Protein AF-A0A7U9SKM8-F1 (afdb_monomer)

Foldseek 3Di:
DPPPCCQDLVLLVVLQVLLVVLVVLLVVLVVVCVVPNDPVSVVSNVVSNVSSVVSNVVSVVSVVVNVVVVVVVVVD

Solvent-accessible surface area (backbone atoms only — not comparable to full-atom values): 4029 Å² total; per-residue (Å²): 130,84,80,88,62,78,65,38,71,68,50,26,52,48,26,43,50,51,12,54,54,26,44,51,49,24,54,53,42,53,58,42,39,77,76,59,76,44,75,68,50,55,52,51,31,53,54,30,43,53,48,16,53,50,26,42,53,48,19,54,55,38,48,53,53,32,50,56,49,52,58,53,64,71,72,106

Mean predicted aligned error: 5.28 Å

Nearest PDB structures (foldseek):
  2ic9-assembly2_B  TM=8.198E-01  e=3.625E+00  Orthohantavirus sinnombreense
  5j0h-assembly1_A  TM=7.956E-01  e=9.748E+00  synthetic construct
  5los-assembly1_A  TM=4.810E-01  e=4.316E+00  Serendipita indica DSM 11827

Radius of gyration: 17.13 Å; Cα contacts (8 Å, |Δi|>4): 58; chains: 1; bounding box: 40×28×50 Å

Secondary structure (DSSP, 8-state):
------S-HHHHHHHHHHHHHHHHHHHHHHHHHHHS--HHHHHHHHHHHHHHHHHHHHHHHHHHHHHHHHHHHHH-

Sequence (76 aa):
MIQESCFVYENVKSLNTMSVLSLCIVVMFFIKICVLPTPATGVIVLVFFIASLFCEVLAYVFDKAVNYKEENDLTI

Structure (mmCIF, N/CA/C/O backbone):
data_AF-A0A7U9SKM8-F1
#
_entry.id   AF-A0A7U9SKM8-F1
#
loop_
_atom_site.group_PDB
_atom_site.id
_atom_site.type_symbol
_atom_site.label_atom_id
_atom_site.label_alt_id
_atom_site.label_comp_id
_atom_site.label_asym_id
_atom_site.label_entity_id
_atom_site.label_seq_id
_atom_site.pdbx_PDB_ins_code
_atom_site.Cartn_x
_atom_site.Cartn_y
_atom_site.Cartn_z
_atom_site.occupancy
_atom_site.B_iso_or_equiv
_atom_site.auth_seq_id
_atom_site.auth_comp_id
_atom_site.auth_asym_id
_atom_site.auth_atom_id
_atom_site.pdbx_PDB_model_num
ATOM 1 N N . MET A 1 1 ? -12.412 20.711 15.563 1.00 40.34 1 MET A N 1
ATOM 2 C CA . MET A 1 1 ? -11.766 19.676 16.393 1.00 40.34 1 MET A CA 1
ATOM 3 C C . MET A 1 1 ? -11.449 18.506 15.486 1.00 40.34 1 MET A C 1
ATOM 5 O O . MET A 1 1 ? -12.341 18.093 14.758 1.00 40.34 1 MET A O 1
ATOM 9 N N . ILE A 1 2 ? -10.204 18.035 15.459 1.00 53.16 2 ILE A N 1
ATOM 10 C CA . ILE A 1 2 ? -9.864 16.779 14.780 1.00 53.16 2 ILE A CA 1
ATOM 11 C C . ILE A 1 2 ? -10.439 15.673 15.665 1.00 53.16 2 ILE A C 1
ATOM 13 O O . ILE A 1 2 ? -10.098 15.609 16.843 1.00 53.16 2 ILE A O 1
ATOM 17 N N . GLN A 1 3 ? -11.375 14.874 15.153 1.00 57.59 3 GLN A N 1
ATOM 18 C CA . GLN A 1 3 ? -11.837 13.701 15.889 1.00 57.59 3 GLN A CA 1
ATOM 19 C C . GLN A 1 3 ? -10.686 12.690 15.930 1.00 57.59 3 GLN A C 1
ATOM 21 O O . GLN A 1 3 ? -10.341 12.104 14.909 1.00 57.59 3 GLN A O 1
ATOM 26 N N . GLU A 1 4 ? -10.086 12.479 17.103 1.00 63.25 4 GLU A N 1
ATOM 27 C CA . GLU A 1 4 ? -9.022 11.485 17.335 1.00 63.25 4 GLU A CA 1
ATOM 28 C C . GLU A 1 4 ? -9.574 10.050 17.397 1.00 63.25 4 GLU A C 1
ATOM 30 O O . GLU A 1 4 ? -9.243 9.247 18.266 1.00 63.25 4 GLU A O 1
ATOM 35 N N . SER A 1 5 ? -10.469 9.706 16.475 1.00 70.62 5 SER A N 1
ATOM 36 C CA . SER A 1 5 ? -11.031 8.361 16.374 1.00 70.62 5 SER A CA 1
ATOM 37 C C . SER A 1 5 ? -10.198 7.562 15.376 1.00 70.62 5 SER A C 1
ATOM 39 O O . SER A 1 5 ? -10.562 7.419 14.218 1.00 70.62 5 SER A O 1
ATOM 41 N N . CYS A 1 6 ? -9.033 7.077 15.817 1.00 73.94 6 CYS A N 1
ATOM 42 C CA . CYS A 1 6 ? -8.143 6.252 14.985 1.00 73.94 6 CYS A CA 1
ATOM 43 C C . CYS A 1 6 ? -8.822 4.934 14.548 1.00 73.94 6 CYS A C 1
ATOM 45 O O . CYS A 1 6 ? -8.661 4.471 13.415 1.00 73.94 6 CYS A O 1
ATOM 47 N N . PHE A 1 7 ? -9.634 4.366 15.444 1.00 81.62 7 PHE A N 1
ATOM 48 C CA . PHE A 1 7 ? -10.424 3.158 15.227 1.00 81.62 7 PHE A CA 1
ATOM 49 C C . PHE A 1 7 ? -11.834 3.533 14.769 1.00 81.62 7 PHE A C 1
ATOM 51 O O . PHE A 1 7 ? -12.764 3.596 15.571 1.00 81.62 7 PHE A O 1
ATOM 58 N N . VAL A 1 8 ? -11.975 3.788 13.471 1.00 88.44 8 VAL A N 1
ATOM 59 C CA . VAL A 1 8 ? -13.263 3.965 12.787 1.00 88.44 8 VAL A CA 1
ATOM 60 C C . VAL A 1 8 ? -13.311 3.083 11.546 1.00 88.44 8 VAL A C 1
ATOM 62 O O . VAL A 1 8 ? -12.290 2.884 10.879 1.00 88.44 8 VAL A O 1
ATOM 65 N N . TYR A 1 9 ? -14.504 2.599 11.190 1.00 90.50 9 TYR A N 1
ATOM 66 C CA . TYR A 1 9 ? -14.713 1.802 9.975 1.00 90.50 9 TYR A CA 1
ATOM 67 C C . TYR A 1 9 ? -14.241 2.514 8.696 1.00 90.50 9 TYR A C 1
ATOM 69 O O . TYR A 1 9 ? -13.791 1.867 7.750 1.00 90.50 9 TYR A O 1
ATOM 77 N N . GLU A 1 10 ? -14.266 3.848 8.662 1.00 92.12 10 GLU A N 1
ATOM 78 C CA . GLU A 1 10 ? -13.746 4.628 7.532 1.00 92.12 10 GLU A CA 1
ATOM 79 C C . GLU A 1 10 ? -12.238 4.431 7.316 1.00 92.12 10 GLU A C 1
ATOM 81 O O . GLU A 1 10 ? -11.774 4.357 6.174 1.00 92.12 10 GLU A O 1
ATOM 86 N N . A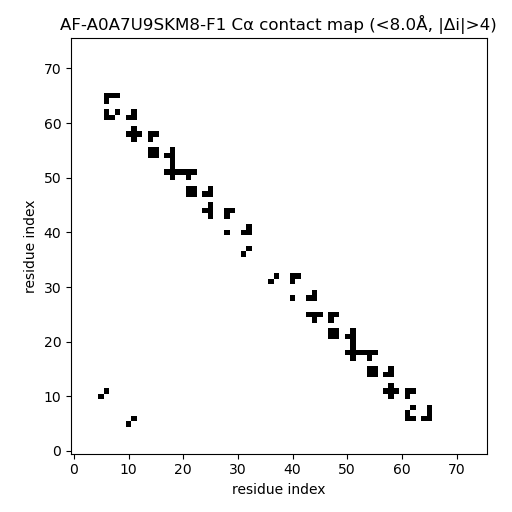SN A 1 11 ? -11.469 4.287 8.398 1.00 92.38 11 ASN A N 1
ATOM 87 C CA . ASN A 1 11 ? -10.032 4.052 8.321 1.00 92.38 11 ASN A CA 1
ATOM 88 C C . ASN A 1 11 ? -9.741 2.610 7.876 1.00 92.38 11 ASN A C 1
ATOM 90 O O . ASN A 1 11 ? -8.889 2.396 7.017 1.00 92.38 11 ASN A O 1
ATOM 94 N N . VAL A 1 12 ? -10.527 1.634 8.351 1.00 94.31 12 VAL A N 1
ATOM 95 C CA . VAL A 1 12 ? -10.492 0.240 7.862 1.00 94.31 12 VAL A CA 1
ATOM 96 C C . VAL A 1 12 ? -10.739 0.193 6.351 1.00 94.31 12 VAL A C 1
ATOM 98 O O . VAL A 1 12 ? -9.976 -0.419 5.603 1.00 94.31 12 VAL A O 1
ATOM 101 N N . LYS A 1 13 ? -11.771 0.899 5.870 1.00 95.00 13 LYS A N 1
ATOM 102 C CA . LYS A 1 13 ? -12.096 0.985 4.440 1.00 95.00 13 LYS A CA 1
ATOM 103 C C . LYS A 1 13 ? -10.982 1.654 3.633 1.00 95.00 13 LYS A C 1
ATOM 105 O O . LYS A 1 13 ? -10.673 1.209 2.524 1.00 95.00 13 LYS A O 1
ATOM 110 N N . SER A 1 14 ? -10.377 2.705 4.180 1.00 95.56 14 SER A N 1
ATOM 111 C CA . SER A 1 14 ? -9.256 3.408 3.552 1.00 95.56 14 SER A CA 1
ATOM 112 C C . SER A 1 14 ? -8.026 2.504 3.441 1.00 95.56 14 SER A C 1
ATOM 114 O O . SER A 1 14 ? -7.462 2.390 2.356 1.00 95.56 14 SER A O 1
ATOM 116 N N . LEU A 1 15 ? -7.677 1.780 4.509 1.00 95.75 15 LEU A N 1
ATOM 117 C CA . LEU A 1 15 ? -6.595 0.790 4.530 1.00 95.75 15 LEU A CA 1
ATOM 118 C C . LEU A 1 15 ? -6.826 -0.338 3.518 1.00 95.75 15 LEU A C 1
ATOM 120 O O . LEU A 1 15 ? -5.919 -0.676 2.759 1.00 95.75 15 LEU A O 1
ATOM 124 N N . ASN A 1 16 ? -8.049 -0.867 3.438 1.00 96.25 16 ASN A N 1
ATOM 125 C CA . ASN A 1 16 ? -8.395 -1.888 2.450 1.00 96.25 16 ASN A CA 1
ATOM 126 C C . ASN A 1 16 ? -8.255 -1.357 1.010 1.00 96.25 16 ASN A C 1
ATOM 128 O O . ASN A 1 16 ? -7.655 -1.997 0.149 1.00 96.25 16 ASN A O 1
ATOM 132 N N . THR A 1 17 ? -8.734 -0.136 0.755 1.00 96.69 17 THR A N 1
ATOM 133 C CA . THR A 1 17 ? -8.594 0.520 -0.557 1.00 96.69 17 THR A CA 1
ATOM 134 C C . THR A 1 17 ? -7.121 0.737 -0.913 1.00 96.69 17 THR A C 1
ATOM 136 O O . THR A 1 17 ? -6.709 0.467 -2.040 1.00 96.69 17 THR A O 1
ATOM 139 N N . MET A 1 18 ? -6.307 1.180 0.048 1.00 96.81 18 MET A N 1
ATOM 140 C CA . MET A 1 18 ? -4.864 1.352 -0.126 1.00 96.81 18 MET A CA 1
ATOM 141 C C . MET A 1 18 ? -4.150 0.032 -0.420 1.00 96.81 18 MET A C 1
ATOM 143 O O . MET A 1 18 ? -3.262 0.015 -1.273 1.00 96.81 18 MET A O 1
ATOM 147 N N . SER A 1 19 ? -4.548 -1.064 0.233 1.00 96.88 19 SER A N 1
ATOM 148 C CA . SER A 1 19 ? -4.018 -2.400 -0.057 1.00 96.88 19 SER A CA 1
ATOM 149 C C . SER A 1 19 ? -4.308 -2.800 -1.506 1.00 96.88 19 SER A C 1
ATOM 151 O O . SER A 1 19 ? -3.380 -3.059 -2.271 1.00 96.88 19 SER A O 1
ATOM 153 N N . VAL A 1 20 ? -5.572 -2.714 -1.938 1.00 97.25 20 VAL A N 1
ATOM 154 C CA . VAL A 1 20 ? -5.977 -3.069 -3.309 1.00 97.25 20 VAL A CA 1
ATOM 155 C C . VAL A 1 20 ? -5.258 -2.212 -4.353 1.00 97.25 20 VAL A C 1
ATOM 157 O O . VAL A 1 20 ? -4.714 -2.746 -5.318 1.00 97.25 20 VAL A O 1
ATOM 160 N N . LEU A 1 21 ? -5.199 -0.890 -4.159 1.00 97.75 21 LEU A N 1
ATOM 161 C CA . LEU A 1 21 ? -4.503 0.008 -5.086 1.00 97.75 21 LEU A CA 1
ATOM 162 C C . LEU A 1 21 ? -3.000 -0.289 -5.156 1.00 97.75 21 LEU A C 1
ATOM 164 O O . LEU A 1 21 ? -2.425 -0.300 -6.246 1.00 97.75 21 LEU A O 1
ATOM 168 N N . SER A 1 22 ? -2.367 -0.573 -4.016 1.00 96.12 22 SER A N 1
ATOM 169 C CA . SER A 1 22 ? -0.950 -0.953 -3.964 1.00 96.12 22 SER A CA 1
ATOM 170 C C . SER A 1 22 ? -0.703 -2.271 -4.697 1.00 96.12 22 SER A C 1
ATOM 172 O O . SER A 1 22 ? 0.241 -2.368 -5.482 1.00 96.12 22 SER A O 1
ATOM 174 N N . LEU A 1 23 ? -1.591 -3.254 -4.537 1.00 96.25 23 LEU A N 1
ATOM 175 C CA . LEU A 1 23 ? -1.526 -4.515 -5.270 1.00 96.25 23 LEU A CA 1
ATOM 176 C C . LEU A 1 23 ? -1.711 -4.316 -6.782 1.00 96.25 23 LEU A C 1
ATOM 178 O O . LEU A 1 23 ? -0.998 -4.928 -7.578 1.00 96.25 23 LEU A O 1
ATOM 182 N N . CYS A 1 24 ? -2.604 -3.419 -7.209 1.00 97.56 24 CYS A N 1
ATOM 183 C CA . CYS A 1 24 ? -2.735 -3.062 -8.623 1.00 97.56 24 CYS A CA 1
ATOM 184 C C . CYS A 1 24 ? -1.425 -2.488 -9.189 1.00 97.56 24 CYS A C 1
ATOM 186 O O . CYS A 1 24 ? -1.040 -2.835 -10.307 1.00 97.56 24 CYS A O 1
ATOM 188 N N . ILE A 1 25 ? -0.712 -1.652 -8.425 1.00 96.69 25 ILE A N 1
ATOM 189 C CA . ILE A 1 25 ? 0.603 -1.122 -8.821 1.00 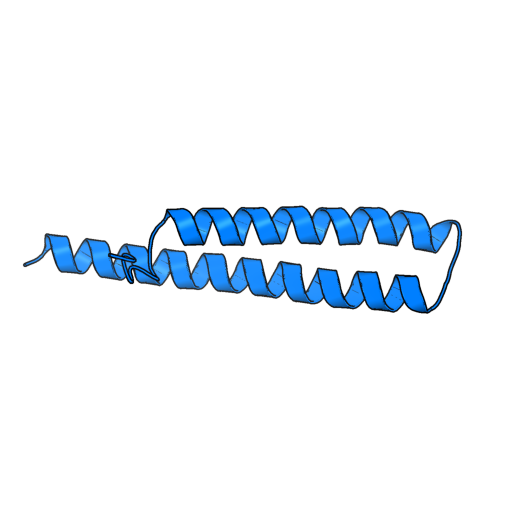96.69 25 ILE A CA 1
ATOM 190 C C . ILE A 1 25 ? 1.622 -2.255 -8.967 1.00 96.69 25 ILE A C 1
ATOM 192 O O . ILE A 1 25 ? 2.337 -2.295 -9.969 1.00 96.69 25 ILE A O 1
ATOM 196 N N . VAL A 1 26 ? 1.649 -3.208 -8.030 1.00 97.38 26 VAL A N 1
ATOM 197 C CA . VAL A 1 26 ? 2.497 -4.410 -8.122 1.00 97.38 26 VAL A CA 1
ATOM 198 C C . VAL A 1 26 ? 2.244 -5.154 -9.431 1.00 97.38 26 VAL A C 1
ATOM 200 O O . VAL A 1 26 ? 3.192 -5.405 -10.170 1.00 97.38 26 VAL A O 1
ATOM 203 N N . VAL A 1 27 ? 0.983 -5.445 -9.766 1.00 97.00 27 VAL A N 1
ATOM 204 C CA . VAL A 1 27 ? 0.616 -6.159 -11.002 1.00 97.00 27 VAL A CA 1
ATOM 205 C C . VAL A 1 27 ? 1.038 -5.376 -12.250 1.00 97.00 27 VAL A C 1
ATOM 207 O O . VAL A 1 27 ? 1.646 -5.944 -13.158 1.00 97.00 27 VAL A O 1
ATOM 210 N N . MET A 1 28 ? 0.787 -4.063 -12.290 1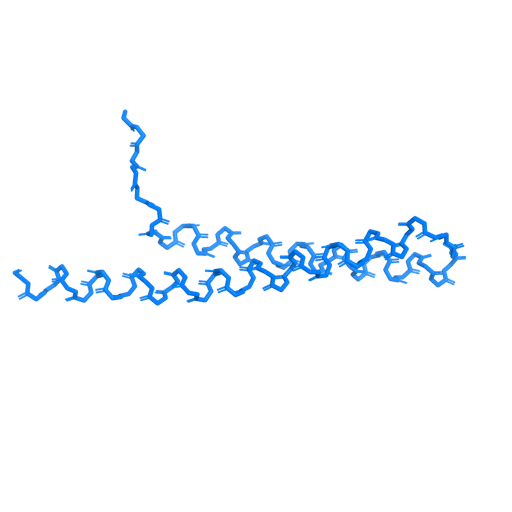.00 96.38 28 MET A N 1
ATOM 211 C CA . MET A 1 28 ? 1.182 -3.213 -13.421 1.00 96.38 28 MET A CA 1
ATOM 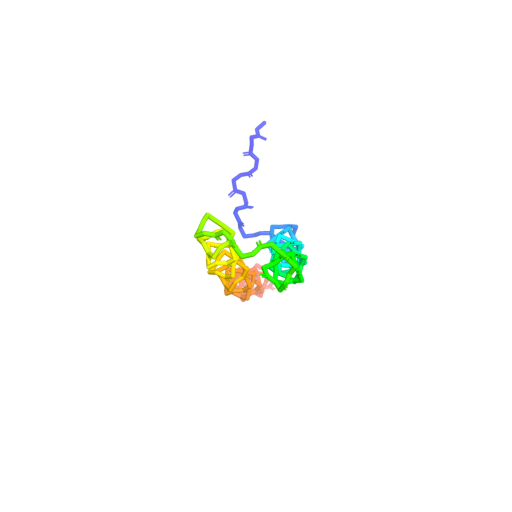212 C C . MET A 1 28 ? 2.703 -3.188 -13.627 1.00 96.38 28 MET A C 1
ATOM 214 O O . MET A 1 28 ? 3.183 -3.331 -14.755 1.00 96.38 28 MET A O 1
ATOM 218 N N . PHE A 1 29 ? 3.482 -3.039 -12.553 1.00 95.62 29 PHE A N 1
ATOM 219 C CA . PHE A 1 29 ? 4.944 -3.022 -12.643 1.00 95.62 29 PHE A CA 1
ATOM 220 C C . PHE A 1 29 ? 5.542 -4.417 -12.866 1.00 95.62 29 PHE A C 1
ATOM 222 O O . PHE A 1 29 ? 6.605 -4.527 -13.477 1.00 95.62 29 PHE A O 1
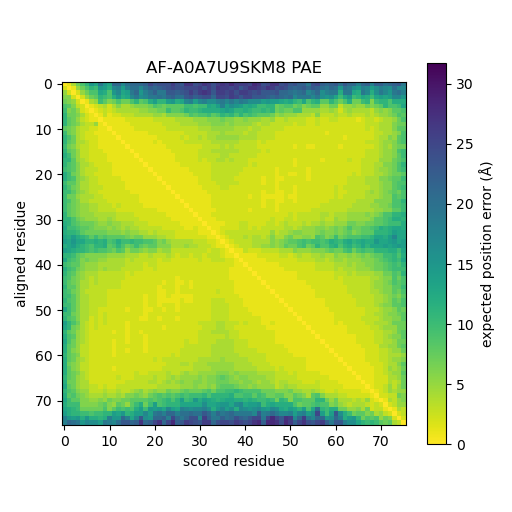ATOM 229 N N . PHE A 1 30 ? 4.850 -5.482 -12.464 1.00 94.06 30 PHE A N 1
ATOM 230 C CA . PHE A 1 30 ? 5.221 -6.850 -12.812 1.00 94.06 30 PHE A CA 1
ATOM 231 C C . PHE A 1 30 ? 5.062 -7.105 -14.319 1.00 94.06 30 PHE A C 1
ATOM 233 O O . PHE A 1 30 ? 5.948 -7.653 -14.962 1.00 94.06 30 PHE A O 1
ATOM 240 N N . ILE A 1 31 ? 3.992 -6.610 -14.943 1.00 94.81 31 ILE A N 1
ATOM 241 C CA . ILE A 1 31 ? 3.871 -6.659 -16.410 1.00 94.81 31 ILE A CA 1
ATOM 242 C C . ILE A 1 31 ? 4.989 -5.829 -17.063 1.00 94.81 31 ILE A C 1
ATOM 244 O O . ILE A 1 31 ? 5.630 -6.277 -18.014 1.00 94.81 31 ILE A O 1
ATOM 248 N N . LYS A 1 32 ? 5.282 -4.638 -16.521 1.00 92.75 32 LYS A N 1
ATOM 249 C CA . LYS A 1 32 ? 6.371 -3.774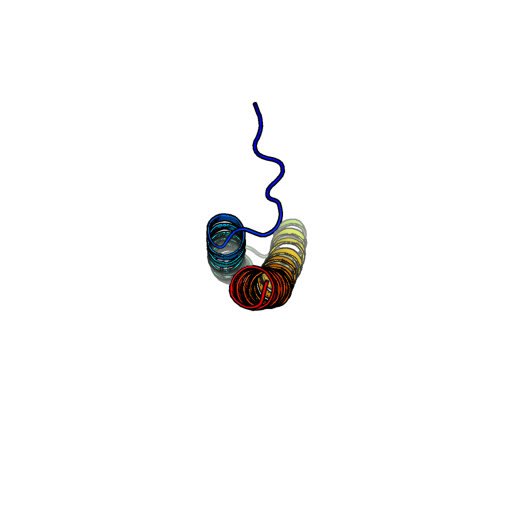 -17.005 1.00 92.75 32 LYS A CA 1
ATOM 250 C C . LYS A 1 32 ? 7.737 -4.470 -16.950 1.00 92.75 32 LYS A C 1
ATOM 252 O O . LYS A 1 32 ? 8.497 -4.321 -17.906 1.00 92.75 32 LYS A O 1
ATOM 257 N N . ILE A 1 33 ? 8.059 -5.216 -15.883 1.00 92.00 33 ILE A N 1
ATOM 258 C CA . ILE A 1 33 ? 9.374 -5.870 -15.741 1.00 92.00 33 ILE A CA 1
ATOM 259 C C . ILE A 1 33 ? 9.610 -6.930 -16.822 1.00 92.00 33 ILE A C 1
ATOM 261 O O . ILE A 1 33 ? 10.743 -7.088 -17.270 1.00 92.00 33 ILE A O 1
ATOM 265 N N . CYS A 1 34 ? 8.549 -7.601 -17.287 1.00 90.06 34 CYS A N 1
ATOM 266 C CA . CYS A 1 34 ? 8.626 -8.566 -18.385 1.00 90.06 34 CYS A CA 1
ATOM 267 C C . CYS A 1 34 ? 8.968 -7.912 -19.733 1.00 90.06 34 CYS A C 1
ATOM 269 O O . CYS A 1 34 ? 9.549 -8.570 -20.590 1.00 90.06 34 CYS A O 1
ATOM 271 N N . VAL A 1 35 ? 8.617 -6.634 -19.925 1.00 92.75 35 VAL A N 1
ATOM 272 C CA . VAL A 1 35 ? 8.871 -5.892 -21.172 1.00 92.75 35 VAL A CA 1
ATOM 273 C C . VAL A 1 35 ? 10.202 -5.135 -21.107 1.00 92.75 35 VAL A C 1
ATOM 275 O O . VAL A 1 35 ? 11.019 -5.252 -22.015 1.00 92.75 35 VAL A O 1
ATOM 278 N N . LEU A 1 36 ? 10.438 -4.374 -20.032 1.00 90.00 36 LEU A N 1
ATOM 279 C CA . LEU A 1 36 ? 11.672 -3.618 -19.787 1.00 90.00 36 LEU A CA 1
ATOM 280 C C . LEU A 1 36 ? 12.197 -3.906 -18.367 1.00 90.00 36 LEU A C 1
ATOM 282 O O . LEU A 1 36 ? 11.833 -3.199 -17.413 1.00 90.00 36 LEU A O 1
ATOM 286 N N . PRO A 1 37 ? 13.078 -4.907 -18.201 1.00 88.00 37 PRO A N 1
ATOM 287 C CA . PRO A 1 37 ? 13.652 -5.218 -16.903 1.00 88.00 37 PRO A CA 1
ATOM 288 C C . PRO A 1 37 ? 14.634 -4.118 -16.494 1.00 88.00 37 PRO A C 1
ATOM 290 O O . PRO A 1 37 ? 15.707 -3.953 -17.070 1.00 88.00 37 PRO A O 1
ATOM 293 N N . THR A 1 38 ? 14.260 -3.350 -15.472 1.00 95.19 38 THR A N 1
ATOM 294 C CA . THR A 1 38 ? 15.140 -2.371 -14.825 1.00 95.19 38 THR A CA 1
ATOM 295 C C . THR A 1 38 ? 15.234 -2.699 -13.336 1.00 95.19 38 THR A C 1
ATOM 297 O O . THR A 1 38 ? 14.204 -3.003 -12.727 1.00 95.19 38 THR A O 1
ATOM 300 N N . PRO A 1 39 ? 16.421 -2.600 -12.707 1.00 92.25 39 PRO A N 1
ATOM 301 C CA . PRO A 1 39 ? 16.569 -2.854 -11.272 1.00 92.25 39 PRO A CA 1
ATOM 302 C C . PRO A 1 39 ? 15.622 -2.004 -10.411 1.00 92.25 39 PRO A C 1
ATOM 304 O O . PRO A 1 39 ? 15.035 -2.498 -9.453 1.00 92.25 39 PRO A O 1
ATOM 307 N N . ALA A 1 40 ? 15.391 -0.748 -10.811 1.00 94.94 40 ALA A N 1
ATOM 308 C CA . ALA A 1 40 ? 14.456 0.155 -10.141 1.00 94.94 40 ALA A CA 1
ATOM 309 C C . ALA A 1 40 ? 13.009 -0.375 -10.130 1.00 94.94 40 ALA A C 1
ATOM 311 O O . ALA A 1 40 ? 12.314 -0.238 -9.128 1.00 94.94 40 ALA A O 1
ATOM 312 N N . THR A 1 41 ? 12.559 -1.024 -11.211 1.00 94.56 41 THR A N 1
ATOM 313 C CA . THR A 1 41 ? 11.212 -1.618 -11.281 1.00 94.56 41 THR A CA 1
ATOM 314 C C . THR A 1 41 ? 11.052 -2.758 -10.275 1.00 94.56 41 THR A C 1
ATOM 316 O O . THR A 1 41 ? 10.007 -2.855 -9.638 1.00 94.56 41 THR A O 1
ATOM 319 N N . GLY A 1 42 ? 12.095 -3.569 -10.061 1.00 94.19 42 GLY A N 1
ATOM 320 C CA . GLY A 1 42 ? 12.085 -4.612 -9.031 1.00 94.19 42 GLY A CA 1
ATOM 321 C C . GLY A 1 42 ? 11.931 -4.045 -7.615 1.00 94.19 42 GLY A C 1
ATOM 322 O O . GLY A 1 42 ? 11.142 -4.562 -6.828 1.00 94.19 42 GLY A O 1
ATOM 323 N N . VAL A 1 43 ? 12.616 -2.936 -7.314 1.00 96.62 43 VAL A N 1
ATOM 324 C CA . VAL A 1 43 ? 12.483 -2.241 -6.020 1.00 96.62 43 VAL A CA 1
ATOM 325 C C . VAL A 1 43 ? 11.061 -1.712 -5.820 1.00 96.62 43 VAL A C 1
ATOM 327 O O . VAL A 1 43 ? 10.489 -1.910 -4.753 1.00 96.62 43 VAL A O 1
ATOM 330 N N . ILE A 1 44 ? 10.464 -1.093 -6.845 1.00 95.75 44 ILE A N 1
ATOM 331 C CA . ILE A 1 44 ? 9.081 -0.589 -6.787 1.00 95.75 44 ILE A CA 1
ATOM 332 C C . ILE A 1 44 ? 8.105 -1.731 -6.488 1.00 95.75 44 ILE A C 1
ATOM 334 O O . ILE A 1 44 ? 7.302 -1.618 -5.566 1.00 95.75 44 ILE A O 1
ATOM 338 N N . VAL A 1 45 ? 8.204 -2.843 -7.225 1.00 96.25 45 VAL A N 1
ATOM 339 C CA . VAL A 1 45 ? 7.361 -4.031 -7.013 1.00 96.25 45 VAL A CA 1
ATOM 340 C C . VAL A 1 45 ? 7.468 -4.526 -5.571 1.00 96.25 45 VAL A C 1
ATOM 342 O O . VAL A 1 45 ? 6.446 -4.736 -4.926 1.00 96.25 45 VAL A O 1
ATOM 345 N N . LEU A 1 46 ? 8.687 -4.660 -5.043 1.00 96.81 46 LEU A N 1
ATOM 346 C CA . LEU A 1 46 ? 8.915 -5.153 -3.685 1.00 96.81 46 LEU A CA 1
ATOM 347 C C . LEU A 1 46 ? 8.337 -4.208 -2.621 1.00 96.81 46 LEU A C 1
ATOM 349 O O . LEU A 1 46 ? 7.658 -4.664 -1.703 1.00 96.81 46 LEU A O 1
ATOM 353 N N . VAL A 1 47 ? 8.559 -2.898 -2.753 1.00 97.88 47 VAL A N 1
ATOM 354 C CA . VAL A 1 47 ? 8.059 -1.897 -1.797 1.00 97.88 47 VAL A CA 1
ATOM 355 C C . VAL A 1 47 ? 6.531 -1.857 -1.786 1.00 97.88 47 VAL A C 1
ATOM 357 O O . VAL A 1 47 ? 5.932 -1.919 -0.71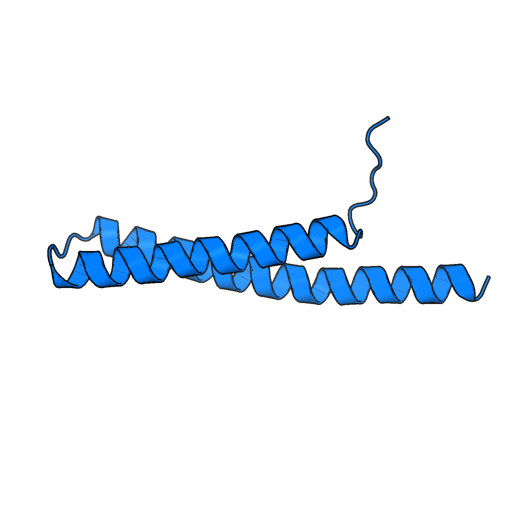4 1.00 97.88 47 VAL A O 1
ATOM 360 N N . PHE A 1 48 ? 5.888 -1.801 -2.956 1.00 97.44 48 PHE A N 1
ATOM 361 C CA . PHE A 1 48 ? 4.424 -1.782 -3.033 1.00 97.44 48 PHE A CA 1
ATOM 362 C C . PHE A 1 48 ? 3.794 -3.108 -2.603 1.00 97.44 48 PHE A C 1
ATOM 364 O O . PHE A 1 48 ? 2.707 -3.101 -2.031 1.00 97.44 48 PHE A O 1
ATOM 371 N N . PHE A 1 49 ? 4.478 -4.234 -2.815 1.00 97.38 49 PHE A N 1
ATOM 372 C CA . PHE A 1 49 ? 4.017 -5.529 -2.328 1.00 97.38 49 PHE A CA 1
ATOM 373 C C . PHE A 1 49 ? 4.003 -5.578 -0.798 1.00 97.38 49 PHE A C 1
ATOM 375 O O . PHE A 1 49 ? 2.984 -5.924 -0.203 1.00 97.38 49 PHE A O 1
ATOM 382 N N . ILE A 1 50 ? 5.090 -5.145 -0.151 1.00 97.81 50 ILE A N 1
ATOM 383 C CA . ILE A 1 50 ? 5.146 -5.049 1.314 1.00 97.81 50 ILE A CA 1
ATOM 384 C C . ILE A 1 50 ? 4.097 -4.055 1.830 1.00 97.81 50 ILE A C 1
ATOM 386 O O . ILE A 1 50 ? 3.405 -4.358 2.799 1.00 97.81 50 ILE A O 1
ATOM 390 N N . ALA A 1 51 ? 3.933 -2.902 1.175 1.00 97.12 51 ALA A N 1
ATOM 391 C CA . ALA A 1 51 ? 2.918 -1.918 1.548 1.00 97.12 51 ALA A CA 1
ATOM 392 C C . ALA A 1 51 ? 1.493 -2.488 1.452 1.00 97.12 51 ALA A C 1
ATOM 394 O O . ALA A 1 51 ? 0.700 -2.292 2.367 1.00 97.12 51 ALA A O 1
ATOM 395 N N . SER A 1 52 ? 1.185 -3.245 0.394 1.00 97.31 52 SER A N 1
ATOM 396 C CA . SER A 1 52 ? -0.111 -3.909 0.218 1.00 97.31 52 SER A CA 1
ATOM 397 C C . SER A 1 52 ? -0.418 -4.867 1.367 1.00 97.31 52 SER A C 1
ATOM 399 O O . SER A 1 52 ? -1.493 -4.778 1.964 1.00 97.31 52 SER A O 1
ATOM 401 N N . LEU A 1 53 ? 0.534 -5.743 1.704 1.00 97.12 53 LEU A N 1
ATOM 402 C CA . LEU A 1 53 ? 0.395 -6.691 2.813 1.00 97.12 53 LEU A CA 1
ATOM 403 C C . LEU A 1 53 ? 0.249 -5.963 4.150 1.00 97.12 53 LEU A C 1
ATOM 405 O O . LEU A 1 53 ? -0.581 -6.325 4.979 1.00 97.12 53 LEU A O 1
ATOM 409 N N . PHE A 1 54 ? 1.033 -4.908 4.358 1.00 97.50 54 PHE A N 1
ATOM 410 C CA . PHE A 1 54 ? 0.975 -4.118 5.579 1.00 97.50 54 PHE A CA 1
ATOM 411 C C . PHE A 1 54 ? -0.382 -3.422 5.745 1.00 97.50 54 PHE A C 1
ATOM 413 O O . PHE A 1 54 ? -0.981 -3.501 6.815 1.00 97.50 54 PHE A O 1
ATOM 420 N N . CYS A 1 55 ? -0.908 -2.800 4.687 1.00 96.62 55 CYS A N 1
ATOM 421 C CA . CYS A 1 55 ? -2.237 -2.190 4.693 1.00 96.62 55 CYS A CA 1
ATOM 422 C C . CYS A 1 55 ? -3.351 -3.218 4.925 1.00 96.62 55 CYS A C 1
ATOM 424 O O . CYS A 1 55 ? -4.311 -2.910 5.624 1.00 96.62 55 CYS A O 1
ATOM 426 N N . GLU A 1 56 ? -3.221 -4.431 4.386 1.00 96.88 56 GLU A N 1
ATOM 427 C CA . GLU A 1 56 ? -4.184 -5.517 4.604 1.00 96.88 56 GLU A CA 1
ATOM 428 C C . GLU A 1 56 ? -4.197 -5.980 6.067 1.00 96.88 56 GLU A C 1
ATOM 430 O O . GLU A 1 56 ? -5.255 -6.045 6.694 1.00 96.88 56 GLU A O 1
ATOM 435 N N . VAL A 1 57 ? -3.016 -6.219 6.648 1.00 97.38 57 VAL A N 1
ATOM 436 C CA . VAL A 1 57 ? -2.885 -6.583 8.067 1.00 97.38 57 VAL A CA 1
ATOM 437 C C . VAL A 1 57 ? -3.426 -5.469 8.961 1.00 97.38 57 VAL A C 1
ATOM 439 O O . VAL A 1 57 ? -4.160 -5.749 9.908 1.00 97.38 57 VAL A O 1
ATOM 442 N N . LEU A 1 58 ? -3.117 -4.205 8.653 1.00 96.06 58 LEU A N 1
ATOM 443 C CA . LEU A 1 58 ? -3.653 -3.065 9.391 1.00 96.06 58 LEU A CA 1
ATOM 444 C C . LEU A 1 58 ? -5.177 -2.959 9.272 1.00 96.06 58 LEU A C 1
ATOM 446 O O . LEU A 1 58 ? -5.835 -2.733 10.283 1.00 96.06 58 LEU A O 1
ATOM 450 N N . ALA A 1 59 ? -5.748 -3.159 8.082 1.00 95.69 59 ALA A N 1
ATOM 451 C CA . ALA A 1 59 ? -7.198 -3.175 7.904 1.00 95.69 59 ALA A CA 1
ATOM 452 C C . ALA A 1 59 ? -7.844 -4.247 8.793 1.00 95.69 59 ALA A C 1
ATOM 454 O O . ALA A 1 59 ? -8.812 -3.959 9.492 1.00 95.69 59 ALA A O 1
ATOM 455 N N . TYR A 1 60 ? -7.264 -5.451 8.831 1.00 95.25 60 TYR A N 1
ATOM 456 C CA . TYR A 1 60 ? -7.760 -6.552 9.654 1.00 95.25 60 TYR A CA 1
ATOM 457 C C . TYR A 1 60 ? -7.698 -6.250 11.158 1.00 95.25 60 TYR A C 1
ATOM 459 O O . TYR A 1 60 ? -8.686 -6.435 11.868 1.00 95.25 60 TYR A O 1
ATOM 467 N N . VAL A 1 61 ? -6.558 -5.772 11.671 1.00 95.62 61 VAL A N 1
ATOM 468 C CA . VAL A 1 61 ? -6.438 -5.486 13.113 1.00 95.62 61 VAL A CA 1
ATOM 469 C C . VAL A 1 61 ? -7.281 -4.276 13.526 1.00 95.62 61 VAL A C 1
ATOM 471 O O . VAL A 1 61 ? -7.827 -4.277 14.627 1.00 95.62 61 VAL A O 1
ATOM 474 N N . PHE A 1 62 ? -7.446 -3.277 12.649 1.00 94.31 62 PHE A N 1
ATOM 475 C CA . PHE A 1 62 ? -8.329 -2.138 12.912 1.00 94.31 62 PHE A CA 1
ATOM 476 C C . PHE A 1 62 ? -9.797 -2.564 12.918 1.00 94.31 62 PHE A C 1
ATOM 478 O O . PHE A 1 62 ? -10.520 -2.136 13.807 1.00 94.31 62 PHE A O 1
ATOM 485 N N . ASP A 1 63 ? -10.229 -3.436 12.005 1.00 94.69 63 ASP A N 1
ATOM 486 C CA . ASP A 1 63 ? -11.593 -3.985 11.997 1.00 94.69 63 ASP A CA 1
ATOM 487 C C . ASP A 1 63 ? -11.930 -4.676 13.326 1.00 94.69 63 ASP A C 1
ATOM 489 O O . ASP A 1 63 ? -12.953 -4.392 13.949 1.00 94.69 63 ASP A O 1
ATOM 493 N N . LYS A 1 64 ? -11.010 -5.508 13.834 1.00 93.69 64 LYS A N 1
ATOM 494 C CA . LYS A 1 64 ? -11.166 -6.149 15.148 1.00 93.69 64 LYS A CA 1
ATOM 495 C C . LYS A 1 64 ? -11.185 -5.149 16.300 1.00 93.69 64 LYS A C 1
ATOM 497 O O . LYS A 1 64 ? -11.982 -5.314 17.219 1.00 93.69 64 LYS A O 1
ATOM 502 N N . ALA A 1 65 ? -10.338 -4.123 16.256 1.00 92.19 65 ALA A N 1
ATOM 503 C CA . ALA A 1 65 ? -10.297 -3.093 17.290 1.00 92.19 65 ALA A CA 1
ATOM 504 C C . ALA A 1 65 ? -11.570 -2.229 17.313 1.00 92.19 65 ALA A C 1
ATOM 506 O O . ALA A 1 65 ? -12.055 -1.896 18.392 1.00 92.19 65 ALA A O 1
ATOM 507 N N . VAL A 1 66 ? -12.123 -1.889 16.142 1.00 91.81 66 VAL A N 1
ATOM 508 C CA . VAL A 1 66 ? -13.390 -1.151 16.022 1.00 91.81 66 VAL A CA 1
ATOM 509 C C . VAL A 1 66 ? -14.546 -1.985 16.563 1.00 91.81 66 VAL A C 1
ATOM 511 O O . VAL A 1 66 ? -15.287 -1.494 17.406 1.00 91.81 66 VAL A O 1
ATOM 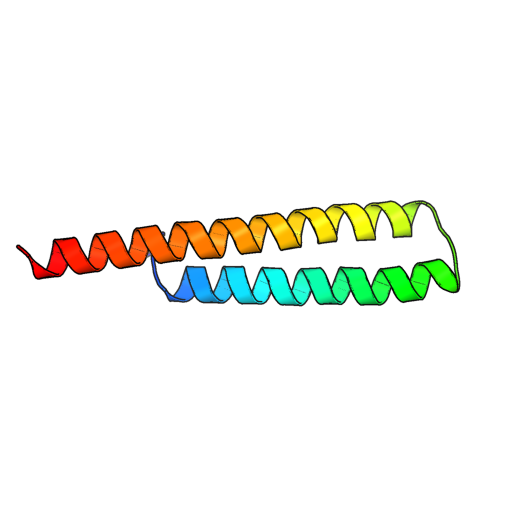514 N N . ASN A 1 67 ? -14.650 -3.253 16.158 1.00 90.62 67 ASN A N 1
ATOM 515 C CA . 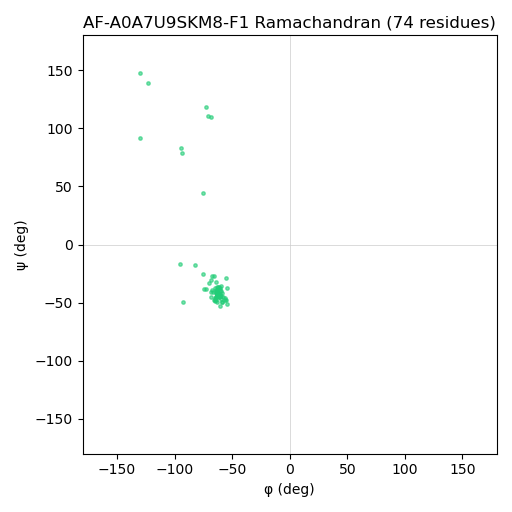ASN A 1 67 ? -15.711 -4.145 16.625 1.00 90.62 67 ASN A CA 1
ATOM 516 C C . ASN A 1 67 ? -15.663 -4.345 18.153 1.00 90.62 67 ASN A C 1
ATOM 518 O O . ASN A 1 67 ? -16.667 -4.184 18.838 1.00 90.62 67 ASN A O 1
ATOM 522 N N . TYR A 1 68 ? -14.470 -4.571 18.720 1.00 88.06 68 TYR A N 1
ATOM 523 C CA . TYR A 1 68 ? -14.306 -4.672 20.175 1.00 88.06 68 TYR A CA 1
ATOM 524 C C . TYR A 1 68 ? -14.731 -3.391 20.912 1.00 88.06 68 TYR A C 1
ATOM 526 O O . TYR A 1 68 ? -15.273 -3.452 22.014 1.00 88.06 68 TYR A O 1
ATOM 534 N N . LYS A 1 69 ? -14.485 -2.217 20.318 1.00 85.19 69 LYS A N 1
ATOM 535 C CA . LYS A 1 69 ? -14.930 -0.940 20.880 1.00 85.19 69 LYS A CA 1
ATOM 536 C C . LYS A 1 69 ? -16.455 -0.806 20.834 1.00 85.19 69 LYS A C 1
ATOM 538 O O . LYS A 1 69 ? -17.037 -0.420 21.841 1.00 85.19 69 LYS A O 1
ATOM 543 N N . GLU A 1 70 ? -17.087 -1.143 19.710 1.00 82.19 70 GLU A N 1
ATOM 544 C CA . GLU A 1 70 ? -18.549 -1.088 19.567 1.00 82.19 70 GLU A CA 1
ATOM 545 C C . GLU A 1 70 ? -19.263 -2.054 20.522 1.00 82.19 70 GLU A C 1
ATOM 547 O O . GLU A 1 70 ? -20.231 -1.658 21.167 1.00 82.19 70 GLU A O 1
ATOM 552 N N . GLU A 1 71 ? -18.772 -3.288 20.688 1.00 77.62 71 GLU A N 1
ATOM 553 C CA . GLU A 1 71 ? -19.344 -4.242 21.653 1.00 77.62 71 GLU A CA 1
ATOM 554 C C . GLU A 1 71 ? -19.275 -3.723 23.100 1.00 77.62 71 GLU A C 1
ATOM 556 O O . GLU A 1 71 ? -20.219 -3.893 23.878 1.00 77.62 71 GLU A O 1
ATOM 561 N N . ASN A 1 72 ? -18.172 -3.066 23.468 1.00 76.31 72 ASN A N 1
ATOM 562 C CA . ASN A 1 72 ? -17.985 -2.518 24.810 1.00 76.31 72 ASN A CA 1
ATOM 563 C C . ASN A 1 72 ? -18.863 -1.274 25.047 1.00 76.31 72 ASN A C 1
ATOM 565 O O . ASN A 1 72 ? -19.460 -1.149 26.113 1.00 76.31 72 ASN A O 1
ATOM 569 N N . ASP A 1 73 ? -19.021 -0.407 24.039 1.00 77.25 73 ASP A N 1
ATOM 570 C CA . ASP A 1 73 ? -19.931 0.750 24.095 1.00 77.25 73 ASP A CA 1
ATOM 571 C C . ASP A 1 73 ? -21.417 0.326 24.188 1.00 77.25 73 ASP A C 1
ATOM 573 O O . ASP A 1 73 ? -22.223 1.062 24.749 1.00 77.25 73 ASP A O 1
ATOM 577 N N . LEU A 1 74 ? -21.795 -0.856 23.677 1.00 69.25 74 LEU A N 1
ATOM 578 C CA . LEU A 1 74 ? -23.165 -1.398 23.754 1.00 69.25 74 LEU A CA 1
ATOM 579 C C . LEU A 1 74 ? -23.502 -2.094 25.084 1.00 69.25 74 LEU A C 1
ATOM 581 O O . LEU A 1 74 ? -24.678 -2.342 25.356 1.00 69.25 74 LEU A O 1
ATOM 585 N N . THR A 1 75 ? -22.497 -2.464 25.881 1.00 70.50 75 THR A N 1
ATOM 586 C CA . THR A 1 75 ? -22.687 -3.229 27.129 1.00 70.50 75 THR A CA 1
ATOM 587 C C . THR A 1 75 ? -22.761 -2.330 28.372 1.00 70.50 75 THR A C 1
ATOM 589 O O . THR A 1 75 ? -23.225 -2.784 29.421 1.00 70.50 75 THR A O 1
ATOM 592 N N . ILE A 1 76 ? -22.312 -1.073 28.270 1.00 52.38 76 ILE A N 1
ATOM 593 C CA . ILE A 1 76 ? -22.334 -0.078 29.358 1.00 52.38 76 ILE A CA 1
ATOM 594 C C . ILE A 1 76 ? -23.646 0.711 29.375 1.00 52.38 76 ILE A C 1
ATOM 596 O O . ILE A 1 76 ? -24.138 1.093 28.292 1.00 52.38 76 ILE A O 1
#

pLDDT: mean 89.73, std 12.01, range [40.34, 97.88]